Protein AF-A0AAW5FPS7-F1 (afdb_monomer_lite)

Secondary structure (DSSP, 8-state):
--HHHHHHHHHHHHTS-EES-TTSTTBTHHHHHHHHT--SSSHHHHHHHHHHHHHHHHHTSEEEEEEE-TTS-EEEEEEE-S---

Radius of gyration: 12.55 Å; chains: 1; bounding box: 30×21×36 Å

Foldseek 3Di:
DDPQLLVLLQVLQVVDWAACDPVDPRHSLVSSCVSPVFDCVDPVSVVVSVVVVVVCCVVLQKDWDWDQDPVRDTGITIHGDPPPD

pLDDT: mean 89.27, std 9.86, range [37.41, 96.06]

Sequence (85 aa):
MTGRDFERVAAAVWAGNWRADPQAKQWVGRAVAKALGYDLDDRADKAGVKQLIKYWLGTGALVVVERQTEKREMKEFVEVSEKVE

Structure (mmCIF, N/CA/C/O backbone):
data_AF-A0AAW5FPS7-F1
#
_entry.id   AF-A0AAW5FPS7-F1
#
loop_
_atom_site.group_PDB
_atom_site.id
_atom_site.type_symbol
_atom_site.label_atom_id
_atom_site.label_alt_id
_atom_site.label_comp_id
_atom_site.label_asym_id
_atom_site.label_entity_id
_atom_site.label_seq_id
_atom_site.pdbx_PDB_ins_code
_atom_site.Cartn_x
_atom_site.Cartn_y
_atom_site.Cartn_z
_atom_site.occupancy
_atom_site.B_iso_or_equiv
_atom_site.auth_seq_id
_atom_site.auth_comp_id
_atom_site.auth_asym_id
_atom_site.auth_atom_id
_atom_site.pdbx_PDB_model_num
ATOM 1 N N . MET A 1 1 ? 4.028 2.817 -16.708 1.00 60.09 1 MET A N 1
ATOM 2 C CA . MET A 1 1 ? 2.869 2.160 -16.078 1.00 60.09 1 MET A CA 1
ATOM 3 C C . MET A 1 1 ? 1.752 2.119 -17.099 1.00 60.09 1 MET A C 1
ATOM 5 O O . MET A 1 1 ? 1.481 3.144 -17.711 1.00 60.09 1 MET A O 1
ATOM 9 N N . THR A 1 2 ? 1.205 0.941 -17.368 1.00 76.06 2 THR A N 1
ATOM 10 C CA . THR A 1 2 ? 0.160 0.718 -18.376 1.00 76.06 2 THR A CA 1
ATOM 11 C C . THR A 1 2 ? -1.215 0.653 -17.712 1.00 76.06 2 THR A C 1
ATOM 13 O O . THR A 1 2 ? -1.303 0.420 -16.507 1.00 76.06 2 THR A O 1
ATOM 16 N N . GLY A 1 3 ? -2.300 0.814 -18.479 1.00 79.69 3 GLY A N 1
ATOM 17 C CA . GLY A 1 3 ? -3.662 0.627 -17.952 1.00 79.69 3 GLY A CA 1
ATOM 18 C C . GLY A 1 3 ? -3.852 -0.741 -17.281 1.00 79.69 3 GLY A C 1
ATOM 19 O O . GLY A 1 3 ? -4.458 -0.831 -16.220 1.00 79.69 3 GLY A O 1
ATOM 20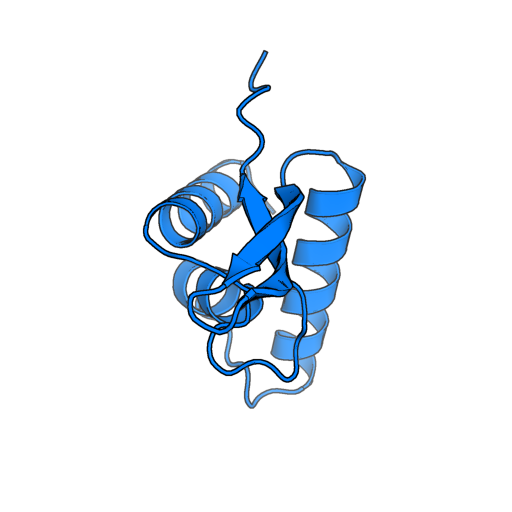 N N . ARG A 1 4 ? -3.192 -1.779 -17.811 1.00 84.62 4 ARG A N 1
ATOM 21 C CA . ARG A 1 4 ? -3.233 -3.150 -17.284 1.00 84.62 4 ARG A CA 1
ATOM 22 C C . ARG A 1 4 ? -2.620 -3.300 -15.892 1.00 84.62 4 ARG A C 1
ATOM 24 O O . ARG A 1 4 ? -3.044 -4.158 -15.119 1.00 84.62 4 ARG A O 1
ATOM 31 N N . ASP A 1 5 ? -1.625 -2.477 -15.569 1.00 86.19 5 ASP A N 1
ATOM 32 C CA . ASP A 1 5 ? -1.029 -2.444 -14.231 1.00 86.19 5 ASP A CA 1
ATOM 33 C C . ASP A 1 5 ? -2.028 -1.867 -13.224 1.00 86.19 5 ASP A C 1
ATOM 35 O O . ASP A 1 5 ? -2.205 -2.420 -12.137 1.00 86.19 5 ASP A O 1
ATOM 39 N N . PHE A 1 6 ? -2.735 -0.800 -13.612 1.00 87.94 6 PHE A N 1
ATOM 40 C CA . PHE A 1 6 ? -3.782 -0.218 -12.781 1.00 87.94 6 PHE A CA 1
ATOM 41 C C . PHE A 1 6 ? -4.945 -1.189 -12.577 1.00 87.94 6 PHE A C 1
ATOM 43 O O . PHE A 1 6 ? -5.364 -1.358 -11.443 1.00 87.94 6 PHE A O 1
ATOM 50 N N . GLU A 1 7 ? -5.413 -1.896 -13.609 1.00 90.06 7 GLU A N 1
ATOM 51 C CA . GLU A 1 7 ? -6.501 -2.880 -13.474 1.00 90.06 7 GLU A CA 1
ATOM 52 C C . GLU A 1 7 ? -6.179 -3.984 -12.453 1.00 90.06 7 GLU A C 1
ATOM 54 O O . GLU A 1 7 ? -7.022 -4.351 -11.632 1.00 90.06 7 GLU A O 1
ATOM 59 N N . ARG A 1 8 ? -4.937 -4.488 -12.446 1.00 92.06 8 ARG A N 1
ATOM 60 C CA . ARG A 1 8 ? -4.486 -5.488 -11.461 1.00 92.06 8 ARG A CA 1
ATOM 61 C C . ARG A 1 8 ? -4.492 -4.932 -10.044 1.00 92.06 8 ARG A C 1
ATOM 63 O O . ARG A 1 8 ? -4.926 -5.613 -9.114 1.00 92.06 8 ARG A O 1
ATOM 70 N N . VAL A 1 9 ? -4.005 -3.704 -9.880 1.00 92.38 9 VAL A N 1
ATOM 71 C CA . VAL A 1 9 ? -4.013 -3.013 -8.589 1.00 92.38 9 VAL A CA 1
ATOM 72 C C . VAL A 1 9 ? -5.443 -2.737 -8.143 1.00 92.38 9 VAL A C 1
ATOM 74 O O . VAL A 1 9 ? -5.777 -3.022 -7.000 1.00 92.38 9 VAL A O 1
ATOM 77 N N . ALA A 1 10 ? -6.299 -2.255 -9.039 1.00 91.19 10 ALA A N 1
ATOM 78 C CA . ALA A 1 10 ? -7.689 -1.944 -8.764 1.00 91.19 10 ALA A CA 1
ATOM 79 C C . ALA A 1 10 ? -8.439 -3.189 -8.279 1.00 91.19 10 ALA A C 1
ATOM 81 O O . ALA A 1 10 ? -9.076 -3.139 -7.232 1.00 91.19 10 ALA A O 1
ATOM 82 N N . ALA A 1 11 ? -8.268 -4.329 -8.955 1.00 92.25 11 ALA A N 1
ATOM 83 C CA . ALA A 1 11 ? -8.833 -5.606 -8.526 1.00 92.25 11 ALA A CA 1
ATOM 84 C C . ALA A 1 11 ? -8.332 -6.037 -7.132 1.00 92.25 11 ALA A C 1
ATOM 86 O O . ALA A 1 11 ? -9.118 -6.490 -6.299 1.00 92.25 11 ALA A O 1
ATOM 87 N N . ALA A 1 12 ? -7.036 -5.867 -6.844 1.00 92.69 12 ALA A N 1
ATOM 88 C CA . ALA A 1 12 ? -6.471 -6.184 -5.531 1.00 92.69 12 ALA A CA 1
ATOM 89 C C . ALA A 1 12 ? -6.986 -5.248 -4.423 1.00 92.69 12 ALA A C 1
ATOM 91 O O . ALA A 1 12 ? -7.193 -5.688 -3.289 1.00 92.69 12 ALA A O 1
ATOM 92 N N . VAL A 1 13 ? -7.201 -3.970 -4.747 1.00 92.62 13 VAL A N 1
ATOM 93 C CA . VAL A 1 13 ? -7.775 -2.978 -3.833 1.00 92.62 13 VAL A CA 1
ATOM 94 C C . VAL A 1 13 ? -9.255 -3.276 -3.579 1.00 92.62 13 VAL A C 1
ATOM 96 O O . VAL A 1 13 ? -9.642 -3.351 -2.421 1.00 92.62 13 VAL A O 1
ATOM 99 N N . TRP A 1 14 ? -10.048 -3.558 -4.616 1.00 89.56 14 TRP A N 1
ATOM 100 C CA . TRP A 1 14 ? -11.469 -3.932 -4.504 1.00 89.56 14 TRP A CA 1
ATOM 101 C C . TRP A 1 14 ? -11.705 -5.180 -3.651 1.00 89.56 14 TRP A C 1
ATOM 103 O O . TRP A 1 14 ? -12.679 -5.255 -2.909 1.00 89.56 14 TRP A O 1
ATOM 113 N N . ALA A 1 15 ? -10.820 -6.174 -3.743 1.00 89.06 15 ALA A N 1
ATOM 114 C CA . ALA A 1 15 ? -10.972 -7.439 -3.027 1.00 89.06 15 ALA A CA 1
ATOM 115 C C . ALA A 1 15 ? -10.703 -7.345 -1.510 1.00 89.06 15 ALA A C 1
ATOM 117 O O . ALA A 1 15 ? -10.773 -8.361 -0.815 1.00 89.06 15 ALA A O 1
ATOM 118 N N . GLY A 1 16 ? -10.345 -6.172 -0.980 1.00 88.56 16 GLY A N 1
ATOM 119 C CA . GLY A 1 16 ? -9.956 -6.020 0.417 1.00 88.56 16 GLY A CA 1
ATOM 120 C C . GLY A 1 16 ? -10.286 -4.655 1.002 1.00 88.56 16 GLY A C 1
ATOM 121 O O . GLY A 1 16 ? -10.709 -3.735 0.316 1.00 88.56 16 GLY A O 1
ATOM 122 N N . ASN A 1 17 ? -10.071 -4.525 2.310 1.00 90.12 17 ASN A N 1
ATOM 123 C CA . ASN A 1 17 ? -10.254 -3.264 3.018 1.00 90.12 17 ASN A CA 1
ATOM 124 C C . ASN A 1 17 ? -8.881 -2.706 3.406 1.00 90.12 17 ASN A C 1
ATOM 126 O O . ASN A 1 17 ? -8.234 -3.202 4.337 1.00 90.12 17 ASN A O 1
ATOM 130 N N . TRP A 1 18 ? -8.421 -1.706 2.658 1.00 94.94 18 TRP A N 1
ATOM 131 C CA . TRP A 1 18 ? -7.043 -1.232 2.713 1.00 94.94 18 TRP A CA 1
ATOM 132 C C . TRP A 1 18 ? -6.935 0.138 3.368 1.00 94.94 18 TRP A C 1
ATOM 134 O O . TRP A 1 18 ? -7.660 1.063 3.034 1.00 94.94 18 TRP A O 1
ATOM 144 N N . ARG A 1 19 ? -6.004 0.280 4.306 1.00 94.31 19 ARG A N 1
ATOM 145 C CA . ARG A 1 19 ? -5.703 1.523 5.020 1.00 94.31 19 ARG A CA 1
ATOM 146 C C . ARG A 1 19 ? -4.833 2.438 4.166 1.00 94.31 19 ARG A C 1
ATOM 148 O O . ARG A 1 19 ? -3.934 1.954 3.473 1.00 94.31 19 ARG A O 1
ATOM 155 N N . ALA A 1 20 ? -5.046 3.745 4.292 1.00 92.62 20 ALA A N 1
ATOM 156 C CA . ALA A 1 20 ? -4.154 4.751 3.710 1.00 92.62 20 ALA A CA 1
ATOM 157 C C . ALA A 1 20 ? -2.799 4.800 4.436 1.00 92.62 20 ALA A C 1
ATOM 159 O O . ALA A 1 20 ? -1.751 4.949 3.806 1.00 92.62 20 ALA A O 1
ATOM 160 N N . ASP A 1 21 ? -2.821 4.599 5.755 1.00 91.12 21 ASP A N 1
ATOM 161 C CA . ASP A 1 21 ? -1.637 4.673 6.602 1.00 91.12 21 ASP A CA 1
ATOM 162 C C . ASP A 1 21 ? -0.621 3.542 6.305 1.00 91.12 21 ASP A C 1
ATOM 164 O O . ASP A 1 21 ? -0.982 2.362 6.370 1.00 91.12 21 ASP A O 1
ATOM 168 N N . PRO A 1 22 ? 0.656 3.867 6.014 1.00 88.62 22 PRO A N 1
ATOM 169 C CA . PRO A 1 22 ? 1.696 2.882 5.724 1.00 88.62 22 PRO A CA 1
ATOM 170 C C . PRO A 1 22 ? 2.191 2.084 6.934 1.00 88.62 22 PRO A C 1
ATOM 172 O O . PRO A 1 22 ? 2.908 1.099 6.741 1.00 88.62 22 PRO A O 1
ATOM 175 N N . GLN A 1 23 ? 1.864 2.493 8.164 1.00 89.12 23 GLN A N 1
ATOM 176 C CA . GLN A 1 23 ? 2.198 1.741 9.379 1.00 89.12 23 GLN A CA 1
ATOM 177 C C . GLN A 1 23 ? 1.132 0.683 9.703 1.00 89.12 23 GLN A C 1
ATOM 179 O O . GLN A 1 23 ? 1.385 -0.261 10.457 1.00 89.12 23 GLN A O 1
ATOM 184 N N . ALA A 1 24 ? -0.055 0.793 9.105 1.00 89.31 24 ALA A N 1
ATOM 185 C CA . ALA A 1 24 ? -1.128 -0.155 9.300 1.00 89.31 24 ALA A CA 1
ATOM 186 C C . ALA A 1 24 ? -0.800 -1.537 8.716 1.00 89.31 24 ALA A C 1
ATOM 188 O O . ALA A 1 24 ? -0.281 -1.685 7.607 1.00 89.31 24 ALA A O 1
ATOM 189 N N . LYS A 1 25 ? -1.213 -2.591 9.433 1.00 88.06 25 LYS A N 1
ATOM 190 C CA . LYS A 1 25 ? -1.068 -3.982 8.967 1.00 88.06 25 LYS A CA 1
ATOM 191 C C . LYS A 1 25 ? -1.704 -4.204 7.591 1.00 88.06 25 LYS A C 1
ATOM 193 O O . LYS A 1 25 ? -1.111 -4.871 6.756 1.00 88.06 25 LYS A O 1
ATOM 198 N N . GLN A 1 26 ? -2.863 -3.5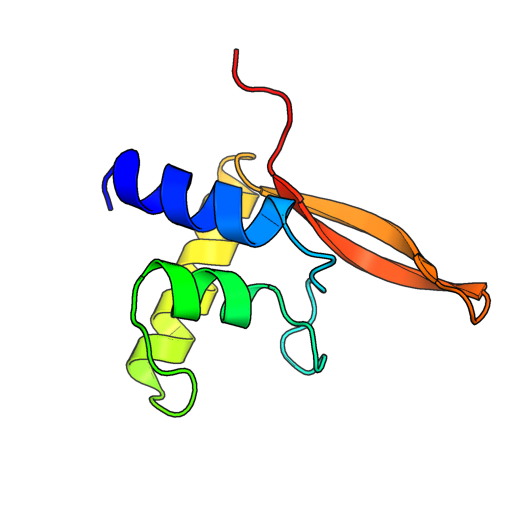90 7.355 1.00 91.88 26 GLN A N 1
ATOM 199 C CA . GLN A 1 26 ? -3.617 -3.669 6.101 1.00 91.88 26 GLN A CA 1
ATOM 200 C C . GLN A 1 26 ? -3.395 -2.430 5.222 1.00 91.88 26 GLN A C 1
ATOM 202 O O . GLN A 1 26 ? -4.348 -1.892 4.674 1.00 91.88 26 GLN A O 1
ATOM 207 N N . TRP A 1 27 ? -2.167 -1.922 5.122 1.00 95.56 27 TRP A N 1
ATOM 208 C CA . TRP A 1 27 ? -1.847 -0.798 4.237 1.00 95.56 27 TRP A CA 1
ATOM 209 C C . TRP A 1 27 ? -2.061 -1.140 2.754 1.00 95.56 27 TRP A C 1
ATOM 211 O O . TRP A 1 27 ? -1.626 -2.199 2.297 1.00 95.56 27 TRP A O 1
ATOM 221 N N . VAL A 1 28 ? -2.649 -0.215 1.986 1.00 95.81 28 VAL A N 1
ATOM 222 C CA . VAL A 1 28 ? -2.902 -0.357 0.538 1.00 95.81 28 VAL A CA 1
ATOM 223 C C . VAL A 1 28 ? -1.652 -0.686 -0.281 1.00 95.81 28 VAL A C 1
ATOM 225 O O . VAL A 1 28 ? -1.737 -1.395 -1.280 1.00 95.81 28 VAL A O 1
ATOM 228 N N . GLY A 1 29 ? -0.463 -0.273 0.169 1.00 94.81 29 GLY A N 1
ATOM 229 C CA . GLY A 1 29 ? 0.788 -0.622 -0.506 1.00 94.81 29 GLY A CA 1
ATOM 230 C C . GLY A 1 29 ? 1.051 -2.121 -0.596 1.00 94.81 29 GLY A C 1
ATOM 231 O O . GLY A 1 29 ? 1.719 -2.553 -1.527 1.00 94.81 29 GLY A O 1
ATOM 232 N N . ARG A 1 30 ? 0.464 -2.936 0.289 1.00 95.56 30 ARG A N 1
ATOM 233 C CA . ARG A 1 30 ? 0.516 -4.403 0.185 1.00 95.56 30 ARG A CA 1
ATOM 234 C C . ARG A 1 30 ? -0.283 -4.929 -1.006 1.00 95.56 30 ARG A C 1
ATOM 236 O O . ARG A 1 30 ? 0.162 -5.872 -1.653 1.00 95.56 30 ARG A O 1
ATOM 243 N N . ALA A 1 31 ? -1.425 -4.316 -1.315 1.00 94.62 31 ALA A N 1
ATOM 244 C CA . ALA A 1 31 ? -2.217 -4.656 -2.495 1.00 94.62 31 ALA A CA 1
ATOM 245 C C . ALA A 1 31 ? -1.457 -4.306 -3.778 1.00 94.62 31 ALA A C 1
ATOM 247 O O . ALA A 1 31 ? -1.327 -5.145 -4.666 1.00 94.62 31 ALA A O 1
ATOM 248 N N . VAL A 1 32 ? -0.890 -3.095 -3.826 1.00 94.31 32 VAL A N 1
ATOM 249 C CA . VAL A 1 32 ? -0.084 -2.617 -4.960 1.00 94.31 32 VAL A CA 1
ATOM 250 C C . VAL A 1 32 ? 1.134 -3.512 -5.176 1.00 94.31 32 VAL A C 1
ATOM 252 O O . VAL A 1 32 ? 1.374 -3.970 -6.289 1.00 94.31 32 VAL A O 1
ATOM 255 N N . ALA A 1 33 ? 1.869 -3.812 -4.104 1.00 94.88 33 ALA A N 1
ATOM 256 C CA . ALA A 1 33 ? 3.053 -4.655 -4.164 1.00 94.88 33 ALA A CA 1
ATOM 257 C C . ALA A 1 33 ? 2.729 -6.066 -4.661 1.00 94.88 33 ALA A C 1
ATOM 259 O O . ALA A 1 33 ? 3.367 -6.551 -5.589 1.00 94.88 33 ALA A O 1
ATOM 260 N N . LYS A 1 34 ? 1.666 -6.688 -4.137 1.00 92.56 34 LYS A N 1
ATOM 261 C CA . LYS A 1 34 ? 1.212 -8.008 -4.592 1.00 92.56 34 LYS A CA 1
ATOM 262 C C . LYS A 1 34 ? 0.781 -8.010 -6.063 1.00 92.56 34 LYS A C 1
ATOM 264 O O . LYS A 1 34 ? 1.049 -8.977 -6.768 1.00 92.56 34 LYS A O 1
ATOM 269 N N . ALA A 1 35 ? 0.103 -6.959 -6.520 1.00 93.12 35 ALA A N 1
ATOM 270 C CA . AL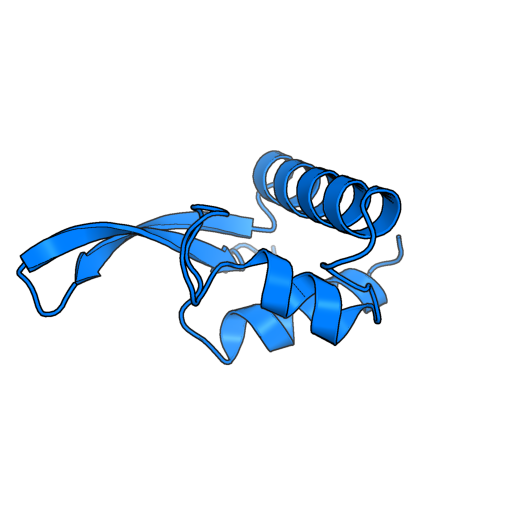A A 1 35 ? -0.396 -6.861 -7.890 1.00 93.12 35 ALA A CA 1
ATOM 271 C C . ALA A 1 35 ? 0.721 -6.651 -8.927 1.00 93.12 35 ALA A C 1
ATOM 273 O O . ALA A 1 35 ? 0.600 -7.121 -10.060 1.00 93.12 35 ALA A O 1
ATOM 274 N N . LEU A 1 36 ? 1.789 -5.946 -8.541 1.00 92.56 36 LEU A N 1
ATOM 275 C CA . LEU A 1 36 ? 2.891 -5.563 -9.429 1.00 92.56 36 LEU A CA 1
ATOM 276 C C . LEU A 1 36 ? 4.178 -6.369 -9.202 1.00 92.56 36 LEU A C 1
ATOM 278 O O . LEU A 1 36 ? 5.113 -6.242 -9.984 1.00 92.56 36 LEU A O 1
ATOM 282 N N . GLY A 1 37 ? 4.212 -7.222 -8.176 1.00 92.62 37 GLY A N 1
ATOM 283 C CA . GLY A 1 37 ? 5.373 -8.044 -7.835 1.00 92.62 37 GLY A CA 1
ATOM 284 C C . GLY A 1 37 ? 6.497 -7.285 -7.126 1.00 92.62 37 GLY A C 1
ATOM 285 O O . GLY A 1 37 ? 7.641 -7.711 -7.221 1.00 92.62 37 GLY A O 1
ATOM 286 N N . TYR A 1 38 ? 6.187 -6.180 -6.442 1.00 94.56 38 TYR A N 1
ATOM 287 C CA . TYR A 1 38 ? 7.168 -5.427 -5.651 1.00 94.56 38 TYR A CA 1
ATOM 288 C C . TYR A 1 38 ? 7.402 -6.053 -4.276 1.00 94.56 38 TYR A C 1
ATOM 290 O O . TYR A 1 38 ? 6.473 -6.594 -3.667 1.00 94.56 38 TYR A O 1
ATOM 298 N N . ASP A 1 39 ? 8.615 -5.892 -3.755 1.00 94.44 39 ASP A N 1
ATOM 299 C CA . ASP A 1 39 ? 8.971 -6.257 -2.387 1.00 94.44 39 ASP A CA 1
ATOM 300 C C . ASP A 1 39 ? 8.896 -5.032 -1.455 1.00 94.44 39 ASP A C 1
ATOM 302 O O . ASP A 1 39 ? 9.518 -4.000 -1.683 1.00 94.44 39 ASP A O 1
ATOM 306 N N . LEU A 1 40 ? 8.117 -5.114 -0.373 1.00 93.69 40 LEU A N 1
ATOM 307 C CA . LEU A 1 40 ? 7.992 -4.005 0.584 1.00 93.69 40 LEU A CA 1
ATOM 308 C C . LEU A 1 40 ? 9.130 -3.942 1.613 1.00 93.69 40 LEU A C 1
ATOM 310 O O . LEU A 1 40 ? 9.206 -2.948 2.351 1.00 93.69 40 LEU A O 1
ATOM 314 N N . ASP A 1 41 ? 9.971 -4.973 1.685 1.00 94.06 41 ASP A N 1
ATOM 315 C CA . ASP A 1 41 ? 11.207 -4.977 2.468 1.00 94.06 41 ASP A CA 1
ATOM 316 C C . ASP A 1 41 ? 12.361 -4.314 1.697 1.00 94.06 41 ASP A C 1
ATOM 318 O O . ASP A 1 41 ? 13.256 -3.724 2.315 1.00 94.06 41 ASP A O 1
ATOM 322 N N . ASP A 1 42 ? 12.288 -4.282 0.361 1.00 96.06 42 ASP A N 1
ATOM 323 C CA . ASP A 1 42 ? 13.179 -3.462 -0.453 1.00 96.06 42 ASP A CA 1
ATOM 324 C C . ASP A 1 42 ? 12.791 -1.972 -0.387 1.00 96.06 42 ASP A C 1
ATOM 326 O O . ASP A 1 42 ? 11.635 -1.555 -0.524 1.00 96.06 42 ASP A O 1
ATOM 330 N N . ARG A 1 43 ? 13.792 -1.120 -0.139 1.00 94.00 43 ARG A N 1
ATOM 331 C CA . ARG A 1 43 ? 13.560 0.319 0.055 1.00 94.00 43 ARG A CA 1
ATOM 332 C C . ARG A 1 43 ? 13.167 1.024 -1.239 1.00 94.00 43 ARG A C 1
ATOM 334 O O . ARG A 1 43 ? 12.394 1.983 -1.165 1.00 94.00 43 ARG A O 1
ATOM 341 N N . ALA A 1 44 ? 13.714 0.604 -2.377 1.00 94.62 44 ALA A N 1
ATOM 342 C CA . ALA A 1 44 ? 13.435 1.216 -3.668 1.00 94.62 44 ALA A CA 1
ATOM 343 C C . ALA A 1 44 ? 12.018 0.856 -4.127 1.00 94.62 44 ALA A C 1
ATOM 345 O O . ALA A 1 44 ? 11.235 1.752 -4.448 1.00 94.62 44 ALA A O 1
ATOM 346 N N . ASP A 1 45 ? 11.649 -0.416 -4.025 1.00 95.56 45 ASP A N 1
ATOM 347 C CA . ASP A 1 45 ? 10.310 -0.913 -4.330 1.00 95.56 45 ASP A CA 1
ATOM 348 C C . ASP A 1 45 ? 9.252 -0.271 -3.429 1.00 95.56 45 ASP A C 1
ATOM 350 O O . ASP A 1 45 ? 8.249 0.267 -3.910 1.00 95.56 45 ASP A O 1
ATOM 354 N N . LYS A 1 46 ? 9.497 -0.202 -2.115 1.00 94.19 46 LYS A N 1
ATOM 355 C CA . LYS A 1 46 ? 8.595 0.490 -1.183 1.00 94.19 46 LYS A CA 1
ATOM 356 C C . LYS A 1 46 ? 8.425 1.972 -1.519 1.00 94.19 46 LYS A C 1
ATOM 358 O O . LYS A 1 46 ? 7.327 2.516 -1.359 1.00 94.19 46 LYS A O 1
ATOM 363 N N . ALA A 1 47 ? 9.491 2.651 -1.945 1.00 95.31 47 ALA A N 1
ATOM 364 C CA . ALA A 1 47 ? 9.413 4.042 -2.383 1.00 95.31 47 ALA A CA 1
ATOM 365 C C . ALA A 1 47 ? 8.594 4.171 -3.676 1.00 95.31 47 ALA A C 1
ATOM 367 O O . ALA A 1 47 ? 7.725 5.043 -3.751 1.00 95.31 47 ALA A O 1
ATOM 368 N N . GLY A 1 48 ? 8.802 3.265 -4.635 1.00 94.62 48 GLY A N 1
ATOM 369 C CA . GLY A 1 48 ? 8.019 3.167 -5.864 1.00 94.62 48 GLY A CA 1
ATOM 370 C C . GLY A 1 48 ? 6.530 2.981 -5.580 1.00 94.62 48 GLY A C 1
ATOM 371 O O . GLY A 1 48 ? 5.714 3.784 -6.024 1.00 94.62 48 GLY A O 1
ATOM 372 N N . VAL A 1 49 ? 6.166 2.014 -4.734 1.00 95.25 49 VAL A N 1
ATOM 373 C CA . VAL A 1 49 ? 4.775 1.767 -4.318 1.00 95.25 49 VAL A CA 1
ATOM 374 C C . VAL A 1 49 ? 4.125 3.024 -3.735 1.00 95.25 49 VAL A C 1
ATOM 376 O O . VAL A 1 49 ? 3.005 3.373 -4.109 1.00 95.25 49 VAL A O 1
ATOM 379 N N . LYS A 1 50 ? 4.824 3.755 -2.856 1.00 94.88 50 LYS A N 1
ATOM 380 C CA . LYS A 1 50 ? 4.304 5.015 -2.297 1.00 94.88 50 LYS A CA 1
ATOM 381 C C . LYS A 1 50 ? 4.077 6.079 -3.369 1.00 94.88 50 LYS A C 1
ATOM 383 O O . LYS A 1 50 ? 3.074 6.789 -3.308 1.00 94.88 50 LYS A O 1
ATOM 388 N N . GLN A 1 51 ? 4.991 6.201 -4.331 1.00 94.75 51 GLN A N 1
ATOM 389 C CA . GLN A 1 51 ? 4.840 7.139 -5.442 1.00 94.75 51 GLN A CA 1
ATOM 390 C C . GLN A 1 51 ? 3.648 6.774 -6.329 1.00 94.75 51 GLN A C 1
ATOM 392 O O . GLN A 1 51 ? 2.886 7.665 -6.693 1.00 94.75 51 GLN A O 1
ATOM 397 N N . LEU A 1 52 ? 3.438 5.484 -6.607 1.00 93.25 52 LEU A N 1
ATOM 398 C CA . LEU A 1 52 ? 2.299 5.006 -7.391 1.00 93.25 52 LEU A CA 1
ATOM 399 C C . LEU A 1 52 ? 0.964 5.303 -6.710 1.00 93.25 52 LEU A C 1
ATOM 401 O O . LEU A 1 52 ? 0.069 5.867 -7.334 1.00 93.25 52 LEU A O 1
ATOM 405 N N . ILE A 1 53 ? 0.852 5.004 -5.413 1.00 93.81 53 ILE A N 1
ATOM 406 C CA . ILE A 1 53 ? -0.348 5.329 -4.628 1.00 93.81 53 ILE A CA 1
ATOM 407 C C . ILE A 1 53 ? -0.617 6.833 -4.679 1.00 93.81 53 ILE A C 1
ATOM 409 O O . ILE A 1 53 ? -1.734 7.246 -4.976 1.00 93.81 53 ILE A O 1
ATOM 413 N N . LYS A 1 54 ? 0.409 7.660 -4.434 1.00 93.94 54 LYS A N 1
ATOM 414 C CA . LYS A 1 54 ? 0.276 9.122 -4.474 1.00 93.94 54 LYS A CA 1
ATOM 415 C C . LYS A 1 54 ? -0.165 9.613 -5.853 1.00 93.94 54 LYS A C 1
ATOM 417 O O . LYS A 1 54 ? -1.012 10.497 -5.931 1.00 93.94 54 LYS A O 1
ATOM 422 N N . TYR A 1 55 ? 0.403 9.054 -6.918 1.00 93.00 55 TYR A N 1
ATOM 423 C CA . TYR A 1 55 ? 0.021 9.376 -8.287 1.00 93.00 55 TYR A CA 1
ATOM 424 C C . TYR A 1 55 ? -1.456 9.056 -8.531 1.00 93.00 55 TYR A C 1
ATOM 426 O O . TYR A 1 55 ? -2.200 9.940 -8.939 1.00 93.00 55 TYR A O 1
ATOM 434 N N . TRP A 1 56 ? -1.914 7.847 -8.197 1.00 91.50 56 TRP A N 1
ATOM 435 C CA . TRP A 1 56 ? -3.308 7.463 -8.421 1.00 91.50 56 TRP A CA 1
ATOM 436 C C . TRP A 1 56 ? -4.310 8.248 -7.581 1.00 91.50 56 TRP A C 1
ATOM 438 O O . TRP A 1 56 ? -5.359 8.624 -8.103 1.00 91.50 56 TRP A O 1
ATOM 448 N N . LEU A 1 57 ? -3.967 8.557 -6.329 1.00 92.00 57 LEU A N 1
ATOM 449 C CA . LEU A 1 57 ? -4.742 9.480 -5.500 1.00 92.00 57 LEU A CA 1
ATOM 450 C C . LEU A 1 57 ? -4.823 10.872 -6.145 1.00 92.00 57 LEU A C 1
ATOM 452 O O . LEU A 1 57 ? -5.894 11.465 -6.201 1.00 92.00 57 LEU A O 1
ATOM 456 N N . GLY A 1 58 ? -3.710 11.374 -6.691 1.00 91.62 58 GLY A N 1
ATOM 457 C CA . GLY A 1 58 ? -3.664 12.660 -7.393 1.00 91.62 58 GLY A CA 1
ATOM 458 C C . GLY A 1 58 ? -4.458 12.682 -8.703 1.00 91.62 58 GLY A C 1
ATOM 459 O O . GLY A 1 58 ? -5.016 13.714 -9.057 1.00 91.62 58 GLY A O 1
ATOM 460 N N . THR A 1 59 ? -4.542 11.551 -9.408 1.00 90.44 59 THR A N 1
ATOM 461 C CA . THR A 1 59 ? -5.378 11.412 -10.615 1.00 90.44 59 THR A CA 1
ATOM 462 C C . THR A 1 59 ? -6.862 11.189 -10.312 1.00 90.44 59 THR A C 1
ATOM 464 O O . THR A 1 59 ? -7.677 11.267 -11.223 1.00 90.44 59 THR A O 1
ATOM 467 N N . GLY A 1 60 ? -7.221 10.874 -9.062 1.00 90.31 60 GLY A N 1
ATOM 468 C CA . GLY A 1 60 ? -8.579 10.476 -8.682 1.00 90.31 60 GLY A CA 1
ATOM 469 C C . GLY A 1 60 ? -8.945 9.031 -9.036 1.00 90.31 60 GLY A C 1
ATOM 470 O O . GLY A 1 60 ? -10.099 8.649 -8.887 1.00 90.31 60 GLY A O 1
ATOM 471 N N . ALA A 1 61 ? -7.984 8.219 -9.485 1.00 90.38 61 ALA A N 1
ATOM 472 C CA . ALA A 1 61 ? -8.177 6.794 -9.758 1.00 90.38 61 ALA A CA 1
ATOM 473 C C . ALA A 1 61 ? -8.305 5.973 -8.460 1.00 90.38 61 ALA A C 1
ATOM 475 O O . ALA A 1 61 ? -9.069 5.010 -8.385 1.00 90.38 61 ALA A O 1
ATOM 476 N N . LEU A 1 62 ? -7.576 6.388 -7.422 1.00 92.69 62 LEU A N 1
ATOM 477 C CA . LEU A 1 62 ? -7.795 5.966 -6.042 1.00 92.69 62 LEU A CA 1
ATOM 478 C C . LEU A 1 62 ? -8.346 7.150 -5.249 1.00 92.69 62 LEU A C 1
ATOM 480 O O . LEU A 1 62 ? -7.995 8.299 -5.520 1.00 92.69 62 LEU A O 1
ATOM 484 N N . VAL A 1 63 ? -9.150 6.870 -4.232 1.00 93.94 63 VAL A N 1
ATOM 485 C CA . VAL A 1 63 ? -9.688 7.873 -3.311 1.00 93.94 63 VAL A CA 1
ATOM 486 C C . VAL A 1 63 ? -9.462 7.442 -1.870 1.00 93.94 63 VAL A C 1
ATOM 488 O O . VAL A 1 63 ? -9.485 6.252 -1.554 1.00 93.94 63 VAL A O 1
ATOM 491 N N . VAL A 1 64 ? -9.224 8.420 -0.995 1.00 94.19 64 VAL A N 1
ATOM 492 C CA . VAL A 1 64 ? -9.203 8.189 0.451 1.00 94.19 64 VAL A CA 1
ATOM 493 C C . VAL A 1 64 ? -10.612 8.403 0.984 1.00 94.19 64 VAL A C 1
ATOM 495 O O . VAL A 1 64 ? -11.206 9.454 0.756 1.00 94.19 64 VAL A O 1
ATOM 498 N N . VAL A 1 65 ? -11.137 7.409 1.692 1.00 92.44 65 VAL A N 1
ATOM 499 C CA . VAL A 1 65 ? -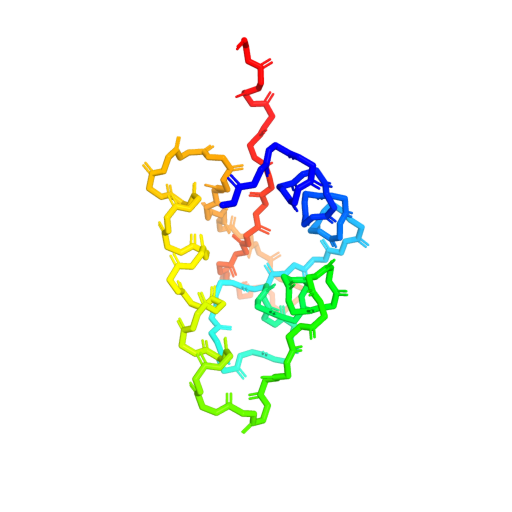12.441 7.469 2.351 1.00 92.44 65 VAL A CA 1
ATOM 500 C C . VAL A 1 65 ? -12.270 7.291 3.850 1.00 92.44 65 VAL A C 1
ATOM 502 O O . VAL A 1 65 ? -11.530 6.423 4.321 1.00 92.44 65 VAL A O 1
ATOM 505 N N . GLU A 1 66 ? -12.978 8.099 4.624 1.00 92.56 66 GLU A N 1
ATOM 506 C CA . GLU A 1 66 ? -13.040 7.933 6.069 1.00 92.56 66 GLU A CA 1
ATOM 507 C C . GLU A 1 66 ? -14.171 6.969 6.417 1.00 92.56 66 GLU A C 1
ATOM 509 O O . GLU A 1 66 ? -15.327 7.177 6.047 1.00 92.56 66 GLU A O 1
ATOM 514 N N . ARG A 1 67 ? -13.845 5.894 7.136 1.00 87.94 67 ARG A N 1
ATOM 515 C CA . ARG A 1 67 ? -14.839 4.929 7.613 1.00 87.94 67 ARG A CA 1
ATOM 516 C C . ARG A 1 67 ? -14.675 4.674 9.092 1.00 87.94 67 ARG A C 1
ATOM 518 O O . ARG A 1 67 ? -13.560 4.560 9.613 1.00 87.94 67 ARG A O 1
ATOM 525 N N . GLN A 1 68 ? -15.811 4.505 9.751 1.00 87.56 68 GLN A N 1
ATOM 526 C CA . GLN A 1 68 ? -15.839 4.036 11.120 1.00 87.56 68 GLN A CA 1
ATOM 527 C C . GLN A 1 68 ? -15.476 2.551 11.166 1.00 87.56 68 GLN A C 1
ATOM 529 O O . GLN A 1 68 ? -15.963 1.732 10.390 1.00 87.56 68 GLN A O 1
ATOM 534 N N . THR A 1 69 ? -14.581 2.206 12.081 1.00 82.75 69 THR A N 1
ATOM 535 C CA . THR A 1 69 ? -14.168 0.825 12.338 1.00 82.75 69 THR A CA 1
ATOM 536 C C . THR A 1 69 ? -15.054 0.176 13.400 1.00 82.75 69 THR A C 1
ATOM 538 O O . THR A 1 69 ? -15.786 0.861 14.110 1.00 82.75 69 THR A O 1
ATOM 541 N N . GLU A 1 70 ? -14.938 -1.141 13.582 1.00 82.56 70 GLU A N 1
ATOM 542 C CA . GLU A 1 70 ? -15.659 -1.896 14.625 1.00 82.56 70 GLU A CA 1
ATOM 543 C C . GLU A 1 70 ? -15.435 -1.331 16.039 1.00 82.56 70 GLU A C 1
ATOM 545 O O . GLU A 1 70 ? -16.311 -1.391 16.897 1.00 82.56 70 GLU A O 1
ATOM 550 N N . LYS A 1 71 ? -14.275 -0.705 16.269 1.00 86.25 71 LYS A N 1
ATOM 551 C CA . LYS A 1 71 ? -13.921 -0.036 17.528 1.00 86.25 71 LYS A CA 1
ATOM 552 C C . LYS A 1 71 ? -14.480 1.383 17.654 1.00 86.25 71 LYS A C 1
ATOM 554 O O . LYS A 1 71 ? -14.101 2.107 18.566 1.00 86.25 71 LYS A O 1
ATOM 559 N N . ARG A 1 72 ? -15.356 1.794 16.733 1.00 85.38 72 ARG A N 1
ATOM 560 C CA . ARG A 1 72 ? -15.923 3.146 16.609 1.00 85.38 72 ARG A CA 1
ATOM 561 C C . ARG A 1 72 ? -14.903 4.248 16.310 1.00 85.38 72 ARG A C 1
ATOM 563 O O . ARG A 1 72 ? -15.272 5.416 16.311 1.00 85.38 72 ARG A O 1
ATOM 570 N N . GLU A 1 73 ? -13.661 3.890 15.995 1.00 87.50 73 GLU A N 1
ATOM 571 C CA . GLU A 1 73 ? -12.629 4.830 15.552 1.00 87.50 73 GLU A CA 1
ATOM 572 C C . GLU A 1 73 ? -12.829 5.154 14.066 1.00 87.50 73 GLU A C 1
ATOM 574 O O . GLU A 1 73 ? -12.952 4.226 13.257 1.00 87.50 73 GLU A O 1
ATOM 579 N N . MET A 1 74 ? -12.816 6.440 13.710 1.00 88.06 74 MET A N 1
ATOM 580 C CA . MET A 1 74 ? -12.736 6.896 12.319 1.00 88.06 74 MET A CA 1
ATOM 581 C C . MET A 1 74 ? -11.318 6.690 11.807 1.00 88.06 74 MET A C 1
ATOM 583 O O . MET A 1 74 ? -10.352 7.035 12.488 1.00 88.06 74 MET A O 1
ATOM 587 N N . LYS A 1 75 ? -11.186 6.082 10.631 1.00 90.31 75 LYS A N 1
ATOM 588 C CA . LYS A 1 75 ? -9.885 5.842 10.013 1.00 90.31 75 LYS A CA 1
ATOM 589 C C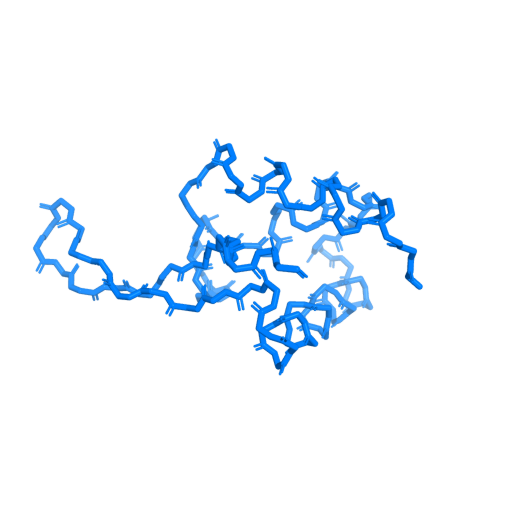 . LYS A 1 75 ? -9.980 5.926 8.498 1.00 90.31 75 LYS A C 1
ATOM 591 O O . LYS A 1 75 ? -11.011 5.605 7.912 1.00 90.31 75 LYS A O 1
ATOM 596 N N . GLU A 1 76 ? -8.854 6.261 7.891 1.00 93.56 76 GLU A N 1
ATOM 597 C CA . GLU A 1 76 ? -8.719 6.422 6.451 1.00 93.56 76 GLU A CA 1
ATOM 598 C C . GLU A 1 76 ? -8.464 5.081 5.752 1.00 93.56 76 GLU A C 1
ATOM 600 O O . GLU A 1 76 ? -7.580 4.293 6.125 1.00 93.56 76 GLU A O 1
ATOM 605 N N . PHE A 1 77 ? -9.245 4.838 4.710 1.00 93.44 77 PHE A N 1
ATOM 606 C CA . PHE A 1 77 ? -9.131 3.707 3.805 1.00 93.44 77 PHE A CA 1
ATOM 607 C C . PHE A 1 77 ? -8.918 4.201 2.382 1.00 93.44 77 PHE A C 1
ATOM 609 O O . PHE A 1 77 ? -9.266 5.330 2.058 1.00 93.44 77 PHE A O 1
ATOM 616 N N . VAL A 1 78 ? -8.331 3.359 1.541 1.00 94.31 78 VAL A N 1
ATOM 617 C CA . VAL A 1 78 ? -8.127 3.646 0.123 1.00 94.31 78 VAL A CA 1
ATOM 618 C C . VAL A 1 78 ? -9.000 2.719 -0.692 1.00 94.31 78 VAL A C 1
ATOM 620 O O . VAL A 1 78 ? -8.932 1.500 -0.532 1.00 94.31 78 VAL A O 1
ATOM 623 N N . GLU A 1 79 ? -9.780 3.314 -1.582 1.00 93.31 79 GLU A N 1
ATOM 624 C CA . GLU A 1 79 ? -10.661 2.617 -2.508 1.00 93.31 79 GLU A CA 1
ATOM 625 C C . GLU A 1 79 ? -10.399 3.065 -3.937 1.00 93.31 79 GLU A C 1
ATOM 627 O O . GLU A 1 79 ? -9.783 4.103 -4.185 1.00 93.31 79 GLU A O 1
ATOM 632 N N . VAL A 1 80 ? -10.853 2.260 -4.888 1.00 92.44 80 VAL A N 1
ATOM 633 C CA . VAL A 1 80 ? -10.849 2.647 -6.297 1.00 92.44 80 VAL A CA 1
ATOM 634 C C . VAL A 1 80 ? -12.057 3.530 -6.549 1.00 92.44 80 VAL A C 1
ATOM 636 O O . VAL A 1 80 ? -13.156 3.231 -6.090 1.00 92.44 80 VAL A O 1
ATOM 639 N N . SER A 1 81 ? -11.842 4.616 -7.280 1.00 87.69 81 SER A N 1
ATOM 640 C CA . SER A 1 81 ? -12.923 5.511 -7.672 1.00 87.69 81 SER A CA 1
ATOM 641 C C . SER A 1 81 ? -13.893 4.807 -8.621 1.00 87.69 81 SER A C 1
ATOM 643 O O . SER A 1 81 ? -13.478 4.245 -9.632 1.00 87.69 81 SER A O 1
ATOM 645 N N . GLU A 1 82 ? -15.190 4.871 -8.317 1.00 70.56 82 GLU A N 1
ATOM 646 C CA . GLU A 1 82 ? -16.260 4.396 -9.207 1.00 70.56 82 GLU A CA 1
ATOM 647 C C . GLU A 1 82 ? -16.491 5.332 -10.405 1.00 70.56 82 GLU A C 1
ATOM 649 O O . GLU A 1 82 ? -17.197 4.967 -11.343 1.00 70.56 82 GLU A O 1
ATOM 654 N N . LYS A 1 83 ? -15.880 6.529 -10.416 1.00 54.81 83 LYS A N 1
ATOM 655 C CA . LYS A 1 83 ? -15.892 7.426 -11.579 1.00 54.81 83 LYS A CA 1
ATOM 656 C C . LYS A 1 83 ? -14.902 6.934 -12.630 1.00 54.81 83 LYS A C 1
ATOM 658 O O . LYS A 1 83 ? -13.832 7.512 -12.811 1.00 54.81 83 LYS A O 1
ATOM 663 N N . VAL A 1 84 ? -15.256 5.847 -13.298 1.00 48.44 84 VAL A N 1
ATOM 664 C CA . VAL A 1 84 ? -14.702 5.514 -14.608 1.00 48.44 84 VAL A CA 1
ATOM 665 C C . VAL A 1 84 ? -15.747 5.999 -15.611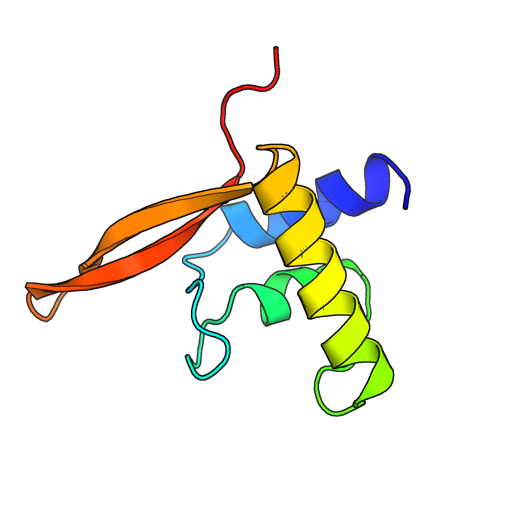 1.00 48.44 84 VAL A C 1
ATOM 667 O O . VAL A 1 84 ? -16.709 5.290 -15.890 1.00 48.44 84 VAL A O 1
ATOM 670 N N . GLU A 1 85 ? -15.626 7.261 -16.027 1.00 37.41 85 GLU A N 1
ATOM 671 C CA . GLU A 1 85 ? -16.454 7.873 -17.080 1.00 37.41 85 GLU A CA 1
ATOM 672 C C . GLU A 1 85 ? -15.684 7.871 -18.406 1.00 37.41 85 GLU A C 1
ATOM 674 O O . GLU A 1 85 ? -14.454 8.123 -18.364 1.00 37.41 85 GLU A O 1
#